Protein AF-A0A940BBL1-F1 (afdb_monomer_lite)

Secondary structure (DSSP, 8-state):
--HHHHHHHHHHHTS---------TTGGG--SS-SEEEEEEEE-S-SSHHHHHHHHHHHHHEEEEEE-SSGGG-SEEEEE-TTSS--TT-EEEEE-TTS-EEEEESSHHHHHHHHHHHHHHHHTT----EEE--S-S--PPP--B-TTS-BTT--S-S-SSEETTEE---GGG-

Radius of gyration: 22.92 Å; chains: 1; bounding box: 47×74×48 Å

Foldseek 3Di:
DPPVVVVVVVVVVVPPDPPPPPPCLCPVVDQVDLLAAEFAEEEPDDPDPLVVVLQVSNVVSYPYYHYDHDPVVGLEYEEADAPPPLPDQKWKWDQDPVRGIYIYDNYSNNSSVSSVVVSVCSVVVNSDIDIDHDPDPDDDDDFQADQCQPGDVDPPGTDQQHHPNDGDHDPVSD

Structure (mmCIF, N/CA/C/O backbone):
data_AF-A0A940BBL1-F1
#
_entry.id   AF-A0A940BBL1-F1
#
loop_
_atom_site.group_PDB
_atom_site.id
_atom_site.type_symbol
_atom_site.label_atom_id
_atom_site.label_alt_id
_atom_site.label_comp_id
_atom_site.label_asym_id
_atom_site.label_entity_id
_atom_site.label_seq_id
_atom_site.pdbx_PDB_ins_code
_atom_site.Cartn_x
_atom_site.Cartn_y
_atom_site.Cartn_z
_atom_site.occupancy
_atom_site.B_iso_or_equiv
_atom_site.auth_seq_id
_atom_site.auth_comp_id
_atom_site.auth_asym_id
_atom_site.auth_atom_id
_atom_site.pdbx_PDB_model_num
ATOM 1 N N . MET A 1 1 ? 27.535 58.596 -6.297 1.00 52.09 1 MET A N 1
ATOM 2 C CA . MET A 1 1 ? 26.709 57.858 -7.287 1.00 52.09 1 MET A CA 1
ATOM 3 C C . MET A 1 1 ? 26.754 56.321 -7.183 1.00 52.09 1 MET A C 1
ATOM 5 O O . MET A 1 1 ? 25.989 55.686 -7.887 1.00 52.09 1 MET A O 1
ATOM 9 N N . LYS A 1 2 ? 27.539 55.688 -6.288 1.00 54.22 2 LYS A N 1
ATOM 10 C CA . LYS A 1 2 ? 27.648 54.207 -6.219 1.00 54.22 2 LYS A CA 1
ATOM 11 C C . LYS A 1 2 ? 26.653 53.478 -5.289 1.00 54.22 2 LYS A C 1
ATOM 13 O O . LYS A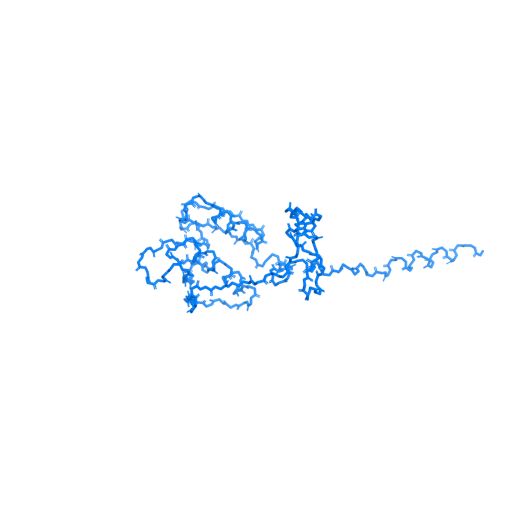 1 2 ? 26.492 52.274 -5.417 1.00 54.22 2 LYS A O 1
ATOM 18 N N . LYS A 1 3 ? 25.954 54.175 -4.379 1.00 52.88 3 LYS A N 1
ATOM 19 C CA . LYS A 1 3 ? 25.060 53.530 -3.384 1.00 52.88 3 LYS A CA 1
ATOM 20 C C . LYS A 1 3 ? 23.642 53.211 -3.891 1.00 52.88 3 LYS A C 1
ATOM 22 O O . LYS A 1 3 ? 22.996 52.335 -3.335 1.00 52.88 3 LYS A O 1
ATOM 27 N N . ARG A 1 4 ? 23.164 53.880 -4.950 1.00 51.88 4 ARG A N 1
ATOM 28 C CA . ARG A 1 4 ? 21.804 53.666 -5.492 1.00 51.88 4 ARG A CA 1
ATOM 29 C C . ARG A 1 4 ? 21.683 52.395 -6.348 1.00 51.88 4 ARG A C 1
ATOM 31 O O . ARG A 1 4 ? 20.637 51.766 -6.326 1.00 51.88 4 ARG A O 1
ATOM 38 N N . GLY A 1 5 ? 22.760 51.982 -7.027 1.00 50.72 5 GLY A N 1
ATOM 39 C CA . GLY A 1 5 ? 22.777 50.741 -7.816 1.00 50.72 5 GLY A CA 1
ATOM 40 C C . GLY A 1 5 ? 22.774 49.469 -6.962 1.00 50.72 5 GLY A C 1
ATOM 41 O O . GLY A 1 5 ? 22.134 48.491 -7.325 1.00 50.72 5 GLY A O 1
ATOM 42 N N . LEU A 1 6 ? 23.420 49.499 -5.790 1.00 52.38 6 LEU A N 1
ATOM 43 C CA . LEU A 1 6 ? 23.499 48.336 -4.898 1.00 52.38 6 LEU A CA 1
ATOM 44 C C . LEU A 1 6 ? 22.153 48.020 -4.220 1.00 52.38 6 LEU A C 1
ATOM 46 O O . LEU A 1 6 ? 21.800 46.857 -4.062 1.00 52.38 6 LEU A O 1
ATOM 50 N N . ILE A 1 7 ? 21.373 49.052 -3.876 1.00 55.41 7 ILE A N 1
ATOM 51 C CA . ILE A 1 7 ? 20.042 48.892 -3.266 1.00 55.41 7 ILE A CA 1
ATOM 52 C C . ILE A 1 7 ? 19.044 48.299 -4.272 1.00 55.41 7 ILE A C 1
ATOM 54 O O . ILE A 1 7 ? 18.238 47.452 -3.898 1.00 55.41 7 ILE A O 1
ATOM 58 N N . LEU A 1 8 ? 19.135 48.680 -5.553 1.00 51.41 8 LEU A N 1
ATOM 59 C CA . LEU A 1 8 ? 18.264 48.135 -6.598 1.00 51.41 8 LEU A CA 1
ATOM 60 C C . LEU A 1 8 ? 18.523 46.639 -6.848 1.00 51.41 8 LEU A C 1
ATOM 62 O O . LEU A 1 8 ? 17.575 45.884 -7.026 1.00 51.41 8 LEU A O 1
ATOM 66 N N . ILE A 1 9 ? 19.787 46.199 -6.798 1.00 56.38 9 ILE A N 1
ATOM 67 C CA . ILE A 1 9 ? 20.168 44.785 -6.970 1.00 56.38 9 ILE A CA 1
ATOM 68 C C . ILE A 1 9 ? 19.679 43.930 -5.790 1.00 56.38 9 ILE A C 1
ATOM 70 O O . ILE A 1 9 ? 19.167 42.832 -6.000 1.00 56.38 9 ILE A O 1
ATOM 74 N N . ILE A 1 10 ? 19.767 44.444 -4.558 1.00 55.03 10 ILE A N 1
ATOM 75 C CA . ILE A 1 10 ? 19.273 43.744 -3.361 1.00 55.03 10 ILE A CA 1
ATOM 76 C C . ILE A 1 10 ? 17.737 43.655 -3.367 1.00 55.03 10 ILE A C 1
ATOM 78 O O . ILE A 1 10 ? 17.188 42.613 -3.016 1.00 55.03 10 ILE A O 1
ATOM 82 N N . MET A 1 11 ? 17.033 44.697 -3.826 1.00 51.25 11 MET A N 1
ATOM 83 C CA . MET A 1 11 ? 15.574 44.640 -4.001 1.00 51.25 11 MET A CA 1
ATOM 84 C C . MET A 1 11 ? 15.147 43.664 -5.105 1.00 51.25 11 MET A C 1
ATOM 86 O O . MET A 1 11 ? 14.153 42.966 -4.930 1.00 51.25 11 MET A O 1
ATOM 90 N N . MET A 1 12 ? 15.891 43.566 -6.212 1.00 51.00 12 MET A N 1
ATOM 91 C CA . MET A 1 12 ? 15.574 42.623 -7.297 1.00 51.00 12 MET A CA 1
ATOM 92 C C . MET A 1 12 ? 15.804 41.158 -6.896 1.00 51.00 12 MET A C 1
ATOM 94 O O . MET A 1 12 ? 15.092 40.281 -7.378 1.00 51.00 12 MET A O 1
ATOM 98 N N . ALA A 1 13 ? 16.738 40.890 -5.978 1.00 51.69 13 ALA A N 1
ATOM 99 C CA . ALA A 1 13 ? 16.980 39.552 -5.437 1.00 51.69 13 ALA A CA 1
ATOM 100 C C . ALA A 1 13 ? 15.915 39.094 -4.418 1.00 51.69 13 ALA A C 1
ATOM 102 O O . ALA A 1 13 ? 15.745 37.895 -4.223 1.00 51.69 13 ALA A O 1
ATOM 103 N N . MET A 1 14 ? 15.172 40.017 -3.793 1.00 51.03 14 MET A N 1
ATOM 104 C CA . MET A 1 14 ? 14.108 39.684 -2.830 1.00 51.03 14 MET A CA 1
ATOM 105 C C . MET A 1 14 ? 12.720 39.474 -3.461 1.00 51.03 14 MET A C 1
ATOM 107 O O . MET A 1 14 ? 11.793 39.091 -2.754 1.00 51.03 14 MET A O 1
ATOM 111 N N . ILE A 1 15 ? 12.558 39.716 -4.768 1.00 50.34 15 ILE A N 1
ATOM 112 C CA . ILE A 1 15 ? 11.261 39.617 -5.472 1.00 50.34 15 ILE A CA 1
ATOM 113 C C . ILE A 1 15 ? 11.190 38.381 -6.385 1.00 50.34 15 ILE A C 1
ATOM 115 O O . ILE A 1 15 ? 10.164 38.143 -7.012 1.00 50.34 15 ILE A O 1
ATOM 119 N N . MET A 1 16 ? 12.222 37.534 -6.444 1.00 48.59 16 MET A N 1
ATOM 120 C CA . MET A 1 16 ? 12.032 36.205 -7.026 1.00 48.59 16 MET A CA 1
ATOM 121 C C . MET A 1 16 ? 11.223 35.365 -6.033 1.00 48.59 16 MET A C 1
ATOM 123 O O . MET A 1 16 ? 11.772 34.999 -4.991 1.00 48.59 16 MET A O 1
ATOM 127 N N . PRO A 1 17 ? 9.944 35.030 -6.306 1.00 45.44 17 PRO A N 1
ATOM 128 C CA . PRO A 1 17 ? 9.349 33.917 -5.593 1.00 45.44 17 PRO A CA 1
ATOM 129 C C . PRO A 1 17 ? 10.283 32.732 -5.823 1.00 45.44 17 PRO A C 1
ATOM 131 O O . PRO A 1 17 ? 10.679 32.472 -6.963 1.00 45.44 17 PRO A O 1
ATOM 134 N N . LEU A 1 18 ? 10.664 32.029 -4.753 1.00 45.62 18 LEU A N 1
ATOM 135 C CA . LEU A 1 18 ? 11.135 30.666 -4.921 1.00 45.62 18 LEU A CA 1
ATOM 136 C C . LEU A 1 18 ? 10.001 29.939 -5.641 1.00 45.62 18 LEU A C 1
ATOM 138 O O . LEU A 1 18 ? 9.013 29.539 -5.026 1.00 45.62 18 LEU A O 1
ATOM 142 N N . ILE A 1 19 ? 10.123 29.805 -6.958 1.00 45.56 19 ILE A N 1
ATOM 143 C CA . ILE A 1 19 ? 9.384 28.811 -7.712 1.00 45.56 19 ILE A CA 1
ATOM 144 C C . ILE A 1 19 ? 10.007 27.502 -7.246 1.00 45.56 19 ILE A C 1
ATOM 146 O O . ILE A 1 19 ? 10.938 26.981 -7.854 1.00 45.56 19 ILE A O 1
ATOM 150 N N . SER A 1 20 ? 9.553 27.017 -6.092 1.00 47.81 20 SER A N 1
ATOM 151 C CA . SER A 1 20 ? 9.713 25.617 -5.757 1.00 47.81 20 SER A CA 1
ATOM 152 C C . SER A 1 20 ? 8.952 24.896 -6.856 1.00 47.81 20 SER A C 1
ATOM 154 O O . SER A 1 20 ? 7.725 25.005 -6.941 1.00 47.81 20 SER A O 1
ATOM 156 N N . SER A 1 21 ? 9.676 24.270 -7.786 1.00 45.44 21 SER A N 1
ATOM 157 C CA . SER A 1 21 ? 9.051 23.329 -8.703 1.00 45.44 21 SER A CA 1
ATOM 158 C C . SER A 1 21 ? 8.259 22.376 -7.825 1.00 45.44 21 SER A C 1
ATOM 160 O O . SER A 1 21 ? 8.841 21.799 -6.905 1.00 45.44 21 SER A O 1
ATOM 162 N N . ALA A 1 22 ? 6.950 22.254 -8.054 1.00 49.97 22 ALA A N 1
ATOM 163 C CA . ALA A 1 22 ? 6.162 21.236 -7.375 1.00 49.97 22 ALA A CA 1
ATOM 164 C C . ALA A 1 22 ? 6.950 19.927 -7.477 1.00 49.97 22 ALA A C 1
ATOM 166 O O . ALA A 1 22 ? 7.244 19.516 -8.594 1.00 49.97 22 ALA A O 1
ATOM 167 N N . GLN A 1 23 ? 7.369 19.351 -6.349 1.00 55.41 23 GLN A N 1
ATOM 168 C CA . GLN A 1 23 ? 8.153 18.120 -6.339 1.00 55.41 23 GLN A CA 1
ATOM 169 C C . GLN A 1 23 ? 7.323 17.066 -7.092 1.00 55.41 23 GLN A C 1
ATOM 171 O O . GLN A 1 23 ? 6.217 16.706 -6.677 1.00 55.41 23 GLN A O 1
ATOM 176 N N . THR A 1 24 ? 7.722 16.765 -8.334 1.00 60.78 24 THR A N 1
ATOM 177 C CA . THR A 1 24 ? 6.860 16.063 -9.302 1.00 60.78 24 THR A CA 1
ATOM 178 C C . THR A 1 24 ? 6.910 14.548 -9.153 1.00 60.78 24 THR A C 1
ATOM 180 O O . THR A 1 24 ? 6.055 13.862 -9.708 1.00 60.78 24 THR A O 1
ATOM 183 N N . ASP A 1 25 ? 7.889 14.063 -8.399 1.00 76.88 25 ASP A N 1
ATOM 184 C CA . ASP A 1 25 ? 8.202 12.671 -8.076 1.00 76.88 25 ASP A CA 1
ATOM 185 C C . ASP A 1 25 ? 7.026 11.902 -7.454 1.00 76.88 25 ASP A C 1
ATOM 187 O O . ASP A 1 25 ? 6.787 10.753 -7.809 1.00 76.88 25 ASP A O 1
ATOM 191 N N . GLN A 1 26 ? 6.216 12.542 -6.608 1.00 80.12 26 GLN A N 1
ATOM 192 C CA . GLN A 1 26 ? 5.111 11.872 -5.908 1.00 80.12 26 GLN A CA 1
ATOM 193 C C . GLN A 1 26 ? 3.870 11.582 -6.775 1.00 80.12 26 GLN A C 1
ATOM 195 O O . GLN A 1 26 ? 2.930 10.948 -6.297 1.00 80.12 26 GLN A O 1
ATOM 200 N N . LEU A 1 27 ? 3.810 12.048 -8.030 1.00 86.62 27 LEU A N 1
ATOM 201 C CA . LEU A 1 27 ? 2.672 11.835 -8.945 1.00 86.62 27 LEU A CA 1
ATOM 202 C C . LEU A 1 27 ? 1.302 12.128 -8.284 1.00 86.62 27 LEU A C 1
ATOM 204 O O . LEU A 1 27 ? 1.083 13.230 -7.781 1.00 86.62 27 LEU A O 1
ATOM 208 N N . TRP A 1 28 ? 0.364 11.172 -8.284 1.00 85.00 28 TRP A N 1
ATOM 209 C CA . TRP A 1 28 ? -0.949 11.297 -7.631 1.00 85.00 28 TRP A CA 1
ATOM 210 C C . TRP A 1 28 ? -0.913 10.987 -6.127 1.00 85.00 28 TRP A C 1
ATOM 212 O O . TRP A 1 28 ? -1.924 11.145 -5.439 1.00 85.00 28 TRP A O 1
ATOM 222 N N . LEU A 1 29 ? 0.232 10.533 -5.605 1.00 84.25 29 LEU A N 1
ATOM 223 C CA . LEU A 1 29 ? 0.420 10.230 -4.189 1.00 84.25 29 LEU A CA 1
ATOM 224 C C . LEU A 1 29 ? 0.768 11.457 -3.337 1.00 84.25 29 LEU A C 1
ATOM 226 O O . LEU A 1 29 ? 0.944 11.315 -2.129 1.00 84.25 29 LEU A O 1
ATOM 230 N N . ARG A 1 30 ? 0.786 12.653 -3.937 1.00 78.38 30 ARG A N 1
ATOM 231 C CA . ARG A 1 30 ? 1.060 13.923 -3.254 1.00 78.38 30 ARG A CA 1
ATOM 232 C C . ARG A 1 30 ? 0.197 14.113 -2.004 1.00 78.38 30 ARG A C 1
ATOM 234 O O . ARG A 1 30 ? -1.032 14.049 -2.062 1.00 78.38 30 ARG A O 1
ATOM 241 N N . CYS A 1 31 ? 0.861 14.456 -0.904 1.00 64.06 31 CYS A N 1
ATOM 242 C CA . CYS A 1 31 ? 0.254 14.912 0.348 1.00 64.06 31 CYS A CA 1
ATOM 243 C C . CYS A 1 31 ? 0.646 16.379 0.588 1.00 64.06 31 CYS A C 1
ATOM 245 O O . CYS A 1 31 ? 1.526 16.644 1.405 1.00 64.06 31 CYS A O 1
ATOM 247 N N . PRO A 1 32 ? 0.044 17.354 -0.125 1.00 57.16 32 PRO A N 1
ATOM 248 C CA . PRO A 1 32 ? 0.474 18.751 -0.046 1.00 57.16 32 PRO A CA 1
ATOM 249 C C . PRO A 1 32 ? 0.325 19.331 1.365 1.00 57.16 32 PRO A C 1
ATOM 251 O O . PRO A 1 32 ? 1.068 20.231 1.730 1.00 57.16 32 PRO A O 1
ATOM 254 N N . HIS A 1 33 ? -0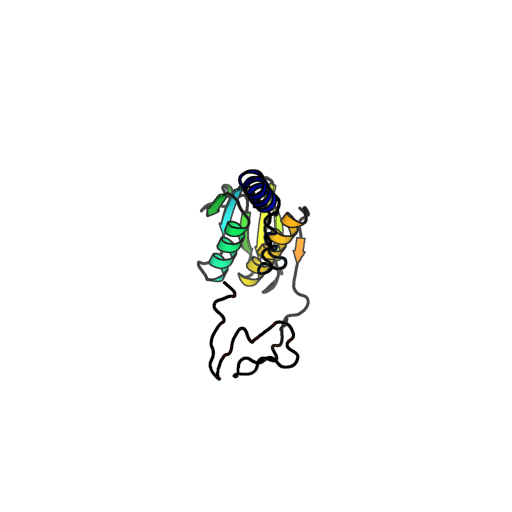.625 18.823 2.150 1.00 54.44 33 HIS A N 1
ATOM 255 C CA . HIS A 1 33 ? -0.756 19.037 3.589 1.00 54.44 33 HIS A CA 1
ATOM 256 C C . HIS A 1 33 ? -1.112 17.676 4.186 1.00 54.44 33 HIS A C 1
ATOM 258 O O . HIS A 1 33 ? -1.934 16.961 3.601 1.00 54.44 33 HIS A O 1
ATOM 264 N N . LYS A 1 34 ? -0.503 17.299 5.317 1.00 61.66 34 LYS A N 1
ATOM 265 C CA . LYS A 1 34 ? -0.872 16.077 6.040 1.00 61.66 34 LYS A CA 1
ATOM 266 C C . LYS A 1 34 ? -2.381 16.102 6.289 1.00 61.66 34 LYS A C 1
ATOM 268 O O . LYS A 1 34 ? -2.878 16.914 7.063 1.00 61.66 34 LYS A O 1
ATOM 273 N N . THR A 1 35 ? -3.107 15.287 5.527 1.00 67.56 35 THR A N 1
ATOM 274 C CA . THR A 1 35 ? -4.564 15.414 5.355 1.00 67.56 35 THR A CA 1
ATOM 275 C C . THR A 1 35 ? -5.306 14.902 6.588 1.00 67.56 35 THR A C 1
ATOM 277 O O . THR A 1 35 ? -6.468 15.232 6.804 1.00 67.56 35 THR A O 1
ATOM 280 N N . ILE A 1 36 ? -4.615 14.109 7.411 1.00 82.62 36 ILE A N 1
ATOM 281 C CA . ILE A 1 36 ? -5.142 13.475 8.611 1.00 82.62 36 ILE A CA 1
ATOM 282 C C . ILE A 1 36 ? -4.340 13.980 9.812 1.00 82.62 36 ILE A C 1
ATOM 284 O O . ILE A 1 36 ? -3.126 13.796 9.885 1.00 82.62 36 ILE A O 1
ATOM 288 N N . GLU A 1 37 ? -5.010 14.604 10.778 1.00 87.06 37 GLU A N 1
ATOM 289 C CA . GLU A 1 37 ? -4.354 15.133 11.980 1.00 87.06 37 GLU A CA 1
ATOM 290 C C . GLU A 1 37 ? 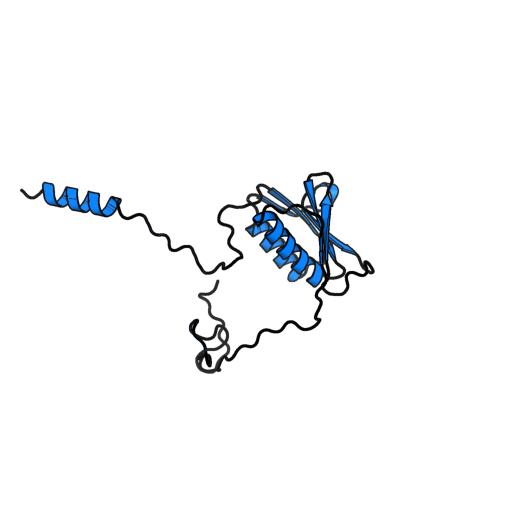-3.736 14.017 12.841 1.00 87.06 37 GLU A C 1
ATOM 292 O O . GLU A 1 37 ? -2.609 14.134 13.331 1.00 87.06 37 GLU A O 1
ATOM 297 N N . SER A 1 38 ? -4.457 12.907 13.007 1.00 91.25 38 SER A N 1
ATOM 298 C CA . SER A 1 38 ? -4.016 11.789 13.837 1.00 91.25 38 SER A CA 1
ATOM 299 C C . SER A 1 38 ? -4.534 10.448 13.323 1.00 91.25 38 SER A C 1
ATOM 301 O O . SER A 1 38 ? -5.733 10.267 13.098 1.00 91.25 38 SER A O 1
ATOM 303 N N . VAL A 1 39 ? -3.623 9.489 13.175 1.00 94.19 39 VAL A N 1
ATOM 304 C CA . VAL A 1 39 ? -3.900 8.087 12.855 1.00 94.19 39 VAL A CA 1
ATOM 305 C C . VAL A 1 39 ? -3.468 7.215 14.031 1.00 94.19 39 VAL A C 1
ATOM 307 O O . VAL A 1 39 ? -2.282 7.122 14.352 1.00 94.19 39 VAL A O 1
ATOM 310 N N . THR A 1 40 ? -4.431 6.524 14.640 1.00 96.44 40 THR A N 1
ATOM 311 C CA . THR A 1 40 ? -4.201 5.374 15.515 1.00 96.44 40 THR A CA 1
ATOM 312 C C . THR A 1 40 ? -4.574 4.095 14.771 1.00 96.44 40 THR A C 1
ATOM 314 O O . THR A 1 40 ? -5.748 3.780 14.576 1.00 96.44 40 THR A O 1
ATOM 317 N N . LEU A 1 41 ? -3.554 3.361 14.326 1.00 97.00 41 LEU A N 1
ATOM 318 C CA . LEU A 1 41 ? -3.709 2.179 13.485 1.00 97.00 41 LEU A CA 1
ATOM 319 C C . LEU A 1 41 ? -3.703 0.898 14.323 1.00 97.00 41 LEU A C 1
ATOM 321 O O . LEU A 1 41 ? -2.746 0.621 15.047 1.00 97.00 41 LEU A O 1
ATOM 325 N N . TYR A 1 42 ? -4.739 0.082 14.176 1.00 96.75 42 TYR A N 1
ATOM 326 C CA . TYR A 1 42 ? -4.739 -1.318 14.591 1.00 96.75 42 TYR A CA 1
ATOM 327 C C . TYR A 1 42 ? -4.681 -2.212 13.350 1.00 96.75 42 TYR A C 1
ATOM 329 O O . TYR A 1 42 ? -5.487 -2.047 12.440 1.00 96.75 42 TYR A O 1
ATOM 337 N N . SER A 1 43 ? -3.759 -3.173 13.316 1.00 96.56 43 SER A N 1
ATOM 338 C CA . SER A 1 43 ? -3.626 -4.131 12.212 1.00 96.56 43 SER A CA 1
ATOM 339 C C . SER A 1 43 ? -3.673 -5.556 12.754 1.00 96.56 43 SER A C 1
ATOM 341 O O . SER A 1 43 ? -2.963 -5.877 13.707 1.00 96.56 43 SER A O 1
ATOM 343 N N . GLN A 1 44 ? -4.528 -6.397 12.164 1.00 94.94 44 GLN A N 1
ATOM 344 C CA . GLN A 1 44 ? -4.553 -7.849 12.394 1.00 94.94 44 GLN A CA 1
ATOM 345 C C . GLN A 1 44 ? -3.581 -8.610 11.486 1.00 94.94 44 GLN A C 1
ATOM 347 O O . GLN A 1 44 ? -3.524 -9.838 11.550 1.00 94.94 44 GLN A O 1
ATOM 352 N N . MET A 1 45 ? -2.858 -7.912 10.610 1.00 91.56 45 MET A N 1
ATOM 353 C CA . MET A 1 45 ? -1.946 -8.564 9.684 1.00 91.56 45 MET A CA 1
ATOM 354 C C . MET A 1 45 ? -0.741 -9.166 10.416 1.00 91.56 45 MET A C 1
ATOM 356 O O . MET A 1 45 ? -0.303 -8.629 11.438 1.00 91.56 45 MET A O 1
ATOM 360 N N . PRO A 1 46 ? -0.182 -10.275 9.900 1.00 89.56 46 PRO A N 1
ATOM 361 C CA . PRO A 1 46 ? 1.097 -10.772 10.378 1.00 89.56 46 PRO A CA 1
ATOM 362 C C . PRO A 1 46 ? 2.199 -9.752 10.078 1.00 89.56 46 PRO A C 1
ATOM 364 O O . PRO A 1 46 ? 2.140 -9.034 9.073 1.00 89.56 46 PRO A O 1
ATOM 367 N N . GLU A 1 47 ? 3.237 -9.739 10.916 1.00 89.19 47 GLU A N 1
ATOM 368 C CA . GLU A 1 47 ? 4.410 -8.901 10.680 1.00 89.19 47 GLU A CA 1
ATOM 369 C C . GLU A 1 47 ? 5.075 -9.318 9.360 1.00 89.19 47 GLU A C 1
ATOM 371 O O . GLU A 1 47 ? 5.652 -10.397 9.227 1.00 89.19 47 GLU A O 1
ATOM 376 N N . SER A 1 48 ? 4.918 -8.473 8.347 1.00 93.50 48 SER A N 1
ATOM 377 C CA . SER A 1 48 ? 5.265 -8.761 6.958 1.00 93.50 48 SER A CA 1
ATOM 378 C C . SER A 1 48 ? 5.683 -7.478 6.249 1.00 93.50 48 SER A C 1
ATOM 380 O O . SER A 1 48 ? 5.439 -6.374 6.740 1.00 93.50 48 SER A O 1
ATOM 382 N N . ALA A 1 49 ? 6.305 -7.603 5.074 1.00 95.62 49 ALA A N 1
ATOM 383 C CA . ALA A 1 49 ? 6.636 -6.438 4.254 1.00 95.62 49 ALA A CA 1
ATOM 384 C C . ALA A 1 49 ? 5.382 -5.614 3.912 1.00 95.62 49 ALA A C 1
ATOM 386 O O . ALA A 1 49 ? 5.425 -4.390 3.957 1.00 95.62 49 ALA A O 1
ATOM 387 N N . THR A 1 50 ? 4.247 -6.271 3.659 1.00 96.44 50 THR A N 1
ATOM 388 C CA . THR A 1 50 ? 2.977 -5.594 3.371 1.00 96.44 50 THR A CA 1
ATOM 389 C C . THR A 1 50 ? 2.445 -4.804 4.569 1.00 96.44 50 THR A C 1
ATOM 391 O O . THR A 1 50 ? 2.018 -3.670 4.379 1.00 96.44 50 THR A O 1
ATOM 394 N N . ASP A 1 51 ? 2.521 -5.338 5.798 1.00 94.88 51 ASP A N 1
ATOM 395 C CA . ASP A 1 51 ? 2.143 -4.587 7.015 1.00 94.88 51 ASP A CA 1
ATOM 396 C C . ASP A 1 51 ? 3.010 -3.342 7.188 1.00 94.88 51 ASP A C 1
ATOM 398 O O . ASP A 1 51 ? 2.486 -2.249 7.390 1.00 94.88 51 ASP A O 1
ATOM 402 N N . LYS A 1 52 ? 4.323 -3.473 6.965 1.00 96.38 52 LYS A N 1
ATOM 403 C CA . LYS A 1 52 ? 5.256 -2.340 7.021 1.00 96.38 52 LYS A CA 1
ATOM 404 C C . LYS A 1 52 ? 4.938 -1.264 5.983 1.00 96.38 52 LYS A C 1
ATOM 406 O O . LYS A 1 52 ? 5.022 -0.084 6.307 1.00 96.38 52 LYS A O 1
ATOM 411 N N . VAL A 1 53 ? 4.554 -1.651 4.764 1.00 96.69 53 VAL A N 1
ATOM 412 C CA . VAL A 1 53 ? 4.137 -0.693 3.727 1.00 96.69 53 VAL A CA 1
ATOM 413 C C . VAL A 1 53 ? 2.850 0.014 4.140 1.00 96.69 53 VAL A C 1
ATOM 415 O O . VAL A 1 53 ? 2.809 1.237 4.110 1.00 96.69 53 VAL A O 1
ATOM 418 N N . ILE A 1 54 ? 1.826 -0.713 4.596 1.00 96.75 54 ILE A N 1
ATOM 419 C CA . ILE A 1 54 ? 0.572 -0.091 5.051 1.00 96.75 54 ILE A CA 1
ATOM 420 C C . ILE A 1 54 ? 0.833 0.906 6.188 1.00 96.75 54 ILE A C 1
ATOM 422 O O . ILE A 1 54 ? 0.305 2.018 6.167 1.00 96.75 54 ILE A O 1
ATOM 426 N N . GLU A 1 55 ? 1.667 0.539 7.161 1.00 95.81 55 GLU A N 1
ATOM 427 C CA . GLU A 1 55 ? 2.077 1.445 8.235 1.00 95.81 55 GLU A CA 1
ATOM 428 C C . GLU A 1 55 ? 2.788 2.692 7.707 1.00 95.81 55 GLU A C 1
ATOM 430 O O . GLU A 1 55 ? 2.448 3.801 8.121 1.00 95.81 55 GLU A O 1
ATOM 435 N N . ALA A 1 56 ? 3.740 2.525 6.786 1.00 94.50 56 ALA A N 1
ATOM 436 C CA . ALA A 1 56 ? 4.483 3.630 6.193 1.00 94.50 56 ALA A CA 1
ATOM 437 C C . ALA A 1 56 ? 3.564 4.593 5.424 1.00 94.50 56 ALA A C 1
ATOM 439 O O . ALA A 1 56 ? 3.691 5.807 5.576 1.00 94.50 56 ALA A O 1
ATOM 440 N N . GLU A 1 57 ? 2.594 4.072 4.671 1.00 94.00 57 GLU A N 1
ATOM 441 C CA . GLU A 1 57 ? 1.626 4.875 3.913 1.00 94.00 57 GLU A CA 1
ATOM 442 C C . GLU A 1 57 ? 0.704 5.687 4.835 1.00 94.00 57 GLU A C 1
ATOM 444 O O . GLU A 1 57 ? 0.496 6.887 4.633 1.00 94.00 57 GLU A O 1
ATOM 449 N N . PHE A 1 58 ? 0.195 5.078 5.912 1.00 93.81 58 PHE A N 1
ATOM 450 C CA . PHE A 1 58 ? -0.576 5.813 6.919 1.00 93.81 58 PHE A CA 1
ATOM 451 C C . PHE A 1 58 ? 0.274 6.848 7.665 1.00 93.81 58 PHE A C 1
ATOM 453 O O . PHE A 1 58 ? -0.210 7.949 7.941 1.00 93.81 58 PHE A O 1
ATOM 460 N N . ALA A 1 59 ? 1.531 6.526 7.978 1.00 93.31 59 ALA A N 1
ATOM 461 C CA . ALA A 1 59 ? 2.454 7.450 8.627 1.00 93.31 59 ALA A CA 1
ATOM 462 C C . ALA A 1 59 ? 2.796 8.651 7.731 1.00 93.31 59 ALA A C 1
ATOM 464 O O . ALA A 1 59 ? 2.832 9.783 8.214 1.00 93.31 59 ALA A O 1
ATOM 465 N N . ALA A 1 60 ? 2.977 8.429 6.426 1.00 89.94 60 ALA A N 1
ATOM 466 C CA . ALA A 1 60 ? 3.190 9.483 5.438 1.00 89.94 60 ALA A CA 1
ATOM 467 C C . ALA A 1 60 ? 1.955 10.385 5.260 1.00 89.94 60 ALA A C 1
ATOM 469 O O . ALA A 1 60 ? 2.091 11.590 5.041 1.00 89.94 60 ALA A O 1
ATOM 470 N N . ALA A 1 61 ? 0.745 9.834 5.387 1.00 89.25 61 ALA A N 1
ATOM 471 C CA . ALA A 1 61 ? -0.497 10.594 5.249 1.00 89.25 61 ALA A CA 1
ATOM 472 C C . ALA A 1 61 ? -0.874 11.437 6.489 1.00 89.25 61 ALA A C 1
ATOM 474 O O . ALA A 1 61 ? -1.668 12.378 6.364 1.00 89.25 61 ALA A O 1
ATOM 475 N N . ALA A 1 62 ? -0.329 11.123 7.672 1.00 90.94 62 ALA A N 1
ATOM 476 C CA . ALA A 1 62 ? -0.799 11.649 8.956 1.00 90.94 62 ALA A CA 1
ATOM 477 C C . ALA A 1 62 ? 0.201 12.557 9.688 1.00 90.94 62 ALA A C 1
ATOM 479 O O . ALA A 1 62 ? 1.416 12.338 9.667 1.00 90.94 62 ALA A O 1
ATOM 480 N N . THR A 1 63 ? -0.300 13.580 10.395 1.00 90.69 63 THR A N 1
ATOM 481 C CA . THR A 1 63 ? 0.531 14.444 11.263 1.00 90.69 63 THR A CA 1
ATOM 482 C C . THR A 1 63 ? 1.092 13.663 12.425 1.00 90.69 63 THR A C 1
ATOM 484 O O . THR A 1 63 ? 2.309 13.669 12.613 1.00 90.69 63 THR A O 1
ATOM 487 N N . ASN A 1 64 ? 0.226 12.927 13.111 1.00 92.75 64 ASN A N 1
ATOM 488 C CA . ASN A 1 64 ? 0.592 12.018 14.180 1.00 92.75 64 ASN A CA 1
ATOM 489 C C . ASN A 1 64 ? 0.201 10.597 13.784 1.00 92.75 64 ASN A C 1
ATOM 491 O O . ASN A 1 64 ? -0.949 10.349 13.429 1.00 92.75 64 ASN A O 1
ATOM 495 N N . PHE A 1 65 ? 1.142 9.662 13.870 1.00 95.12 65 PHE A N 1
ATOM 496 C CA . PHE A 1 65 ? 0.895 8.250 13.603 1.00 95.12 65 PHE A CA 1
ATOM 497 C C . PHE A 1 65 ? 1.284 7.410 14.814 1.00 95.12 65 PHE A C 1
ATOM 499 O O . PHE A 1 65 ? 2.354 7.596 15.399 1.00 95.12 65 PHE A O 1
ATOM 506 N N . LYS A 1 66 ? 0.415 6.471 15.192 1.00 96.62 66 LYS A N 1
ATOM 507 C CA . LYS A 1 66 ? 0.676 5.522 16.272 1.00 96.62 66 LYS A CA 1
ATOM 508 C C . LYS A 1 66 ? 0.015 4.177 15.992 1.00 96.62 66 LYS A C 1
ATOM 510 O O . LYS A 1 66 ? -1.199 4.106 15.822 1.00 96.62 66 LYS A O 1
ATOM 515 N N . LYS A 1 67 ? 0.784 3.090 16.067 1.00 95.62 67 LYS A N 1
ATOM 516 C CA . LYS A 1 67 ? 0.226 1.730 16.099 1.00 95.62 67 LYS A CA 1
ATOM 517 C C . LYS A 1 67 ? -0.312 1.418 17.500 1.00 95.62 67 LYS A C 1
ATOM 519 O O . LYS A 1 67 ? 0.338 1.709 18.509 1.00 95.62 67 LYS A O 1
ATOM 524 N N . VAL A 1 68 ? -1.500 0.829 17.582 1.00 96.19 68 VAL A N 1
ATOM 525 C CA . VAL A 1 68 ? -2.146 0.426 18.841 1.00 96.19 68 VAL A CA 1
ATOM 526 C C . VAL A 1 68 ? -2.411 -1.077 18.863 1.00 96.19 68 VAL A C 1
ATOM 528 O O . VAL A 1 68 ? -2.573 -1.718 17.830 1.00 96.19 68 VAL A O 1
ATOM 531 N N . LYS A 1 69 ? -2.457 -1.657 20.068 1.00 93.88 69 LYS A N 1
ATOM 532 C CA . LYS A 1 69 ? -2.619 -3.111 20.254 1.00 93.88 69 LYS A CA 1
ATOM 533 C C . LYS A 1 69 ? -4.074 -3.576 20.308 1.00 93.88 69 LYS A C 1
ATOM 535 O O . LYS A 1 69 ? -4.326 -4.765 20.154 1.00 93.88 69 LYS A O 1
ATOM 540 N N . LYS A 1 70 ? -5.025 -2.679 20.587 1.00 93.94 70 LYS A N 1
ATOM 541 C CA . LYS A 1 70 ? -6.444 -3.026 20.750 1.00 93.94 70 LYS A CA 1
ATOM 542 C C . LYS A 1 70 ? -7.286 -2.280 19.710 1.00 93.94 70 LYS A C 1
ATOM 544 O O . LYS A 1 70 ? -7.107 -1.070 19.581 1.00 93.94 70 LYS A O 1
ATOM 549 N N . PRO A 1 71 ? -8.255 -2.943 19.050 1.00 93.00 71 PRO A N 1
ATOM 550 C CA . PRO A 1 71 ? -9.093 -2.305 18.032 1.00 93.00 71 PRO A CA 1
ATOM 551 C C . PRO A 1 71 ? -9.867 -1.089 18.553 1.00 93.00 71 PRO A C 1
ATOM 553 O O . PRO A 1 71 ? -10.038 -0.107 17.845 1.00 93.00 71 PRO A O 1
ATOM 556 N N . LYS A 1 72 ? -10.318 -1.133 19.813 1.00 91.50 72 LYS A N 1
ATOM 557 C CA . LYS A 1 72 ? -11.093 -0.047 20.434 1.00 91.50 72 LYS A CA 1
ATOM 558 C C . LYS A 1 72 ? -10.325 1.274 20.583 1.00 91.50 72 LYS A C 1
ATOM 560 O O . LYS A 1 72 ? -10.953 2.315 20.713 1.00 91.50 72 LYS A O 1
ATOM 565 N N . ASP A 1 73 ? -8.994 1.215 20.572 1.00 93.19 73 ASP A N 1
ATOM 566 C CA . ASP A 1 73 ? -8.123 2.385 20.719 1.00 93.19 73 ASP A CA 1
ATOM 567 C C . ASP A 1 73 ? -7.733 2.971 19.338 1.00 93.19 73 ASP A C 1
ATOM 569 O O . ASP A 1 73 ? -6.982 3.945 19.259 1.00 93.19 73 ASP A O 1
ATOM 573 N N . ALA A 1 74 ? -8.218 2.367 18.243 1.00 95.19 74 ALA A N 1
ATOM 574 C CA . ALA A 1 74 ? -7.898 2.730 16.867 1.00 95.19 74 ALA A CA 1
ATOM 575 C C . ALA A 1 74 ? -9.041 3.475 16.164 1.00 95.19 74 ALA A C 1
ATOM 577 O O . ALA A 1 74 ? -10.202 3.051 16.205 1.00 95.19 74 ALA A O 1
ATOM 578 N N . ASN A 1 75 ? -8.696 4.539 15.438 1.00 94.69 75 ASN A N 1
ATOM 579 C CA . ASN A 1 75 ? -9.571 5.138 14.430 1.00 94.69 75 ASN A CA 1
ATOM 580 C C . ASN A 1 75 ? -9.382 4.492 13.045 1.00 94.69 75 ASN A C 1
ATOM 582 O O . ASN A 1 75 ? -10.331 4.487 12.269 1.00 94.69 75 ASN A O 1
ATOM 586 N N . PHE A 1 76 ? -8.241 3.861 12.754 1.00 96.06 76 PHE A N 1
ATOM 587 C CA . PHE A 1 76 ? -8.038 3.073 11.532 1.00 96.06 76 PHE A CA 1
ATOM 588 C C . PHE A 1 76 ? -7.761 1.613 11.868 1.00 96.06 76 PHE A C 1
ATOM 590 O O . PHE A 1 76 ? -6.908 1.305 12.699 1.00 96.06 76 PHE A O 1
ATOM 597 N N . GLN A 1 77 ? -8.485 0.698 11.229 1.00 97.44 77 GLN A N 1
ATOM 598 C CA . GLN A 1 77 ? -8.350 -0.736 11.474 1.00 97.44 77 GLN A CA 1
ATOM 599 C C . GLN A 1 77 ? -8.116 -1.491 10.168 1.00 97.44 77 GLN A C 1
ATOM 601 O O . GLN A 1 77 ? -8.862 -1.305 9.212 1.00 97.44 77 GLN A O 1
ATOM 606 N N . ILE A 1 78 ? -7.129 -2.385 10.153 1.00 97.94 78 ILE A N 1
ATOM 607 C CA . ILE A 1 78 ? -6.964 -3.413 9.123 1.00 97.94 78 ILE A CA 1
ATOM 608 C C . ILE A 1 78 ? -7.399 -4.746 9.719 1.00 97.94 78 ILE A C 1
ATOM 610 O O . ILE A 1 78 ? -6.842 -5.189 10.732 1.00 97.94 78 ILE A O 1
ATOM 614 N N . ARG A 1 79 ? -8.394 -5.380 9.102 1.00 97.56 79 ARG A N 1
ATOM 615 C CA . ARG A 1 79 ? -8.931 -6.675 9.519 1.00 97.56 79 ARG A CA 1
ATOM 616 C C . ARG A 1 79 ? -8.770 -7.707 8.419 1.00 97.56 79 ARG A C 1
ATOM 618 O O . ARG A 1 79 ? -9.119 -7.455 7.268 1.00 97.56 79 ARG A O 1
ATOM 625 N N . LEU A 1 80 ? -8.260 -8.872 8.802 1.00 96.94 80 LEU A N 1
ATOM 626 C CA . LEU A 1 80 ? -8.234 -10.032 7.925 1.00 96.94 80 LEU A CA 1
ATOM 627 C C . LEU A 1 80 ? -9.465 -10.883 8.232 1.00 96.94 80 LEU A C 1
ATOM 629 O O . LEU A 1 80 ? -9.608 -11.393 9.342 1.00 96.94 80 LEU A O 1
ATOM 633 N N . GLU A 1 81 ? -10.358 -11.006 7.254 1.00 95.88 81 GLU A N 1
ATOM 634 C CA . GLU A 1 81 ? -11.636 -11.711 7.367 1.00 95.88 81 GLU A CA 1
ATOM 635 C C . GLU A 1 81 ? -11.675 -12.859 6.346 1.00 95.88 81 GLU A C 1
ATOM 637 O O . GLU A 1 81 ? -12.180 -12.680 5.231 1.00 95.88 81 GLU A O 1
ATOM 642 N N . PRO A 1 82 ? -11.118 -14.040 6.691 1.00 91.19 82 PRO A N 1
ATOM 643 C CA . PRO A 1 82 ? -11.179 -15.217 5.832 1.00 91.19 82 PRO A CA 1
ATOM 644 C C . PRO A 1 82 ? -12.630 -15.597 5.515 1.00 91.19 82 PRO A C 1
ATOM 646 O O . PRO A 1 82 ? -13.486 -15.554 6.398 1.00 91.19 82 PRO A O 1
ATOM 649 N N . ASN A 1 83 ? -12.895 -16.030 4.279 1.00 89.56 83 ASN A N 1
ATOM 650 C CA . ASN A 1 83 ? -14.227 -16.421 3.788 1.00 89.56 83 ASN A CA 1
ATOM 651 C C . ASN A 1 83 ? -15.260 -15.275 3.715 1.00 89.56 83 ASN A C 1
ATOM 653 O O . ASN A 1 83 ? -16.464 -15.527 3.734 1.00 89.56 83 ASN A O 1
ATOM 657 N N . SER A 1 84 ? -14.816 -14.020 3.602 1.00 91.75 84 SER A N 1
ATOM 658 C CA . SER A 1 84 ? -15.695 -12.856 3.383 1.00 91.75 84 SER A CA 1
ATOM 659 C C . SER A 1 84 ? -16.229 -12.747 1.943 1.00 91.75 84 SER A C 1
ATOM 661 O O . SER A 1 84 ? -16.972 -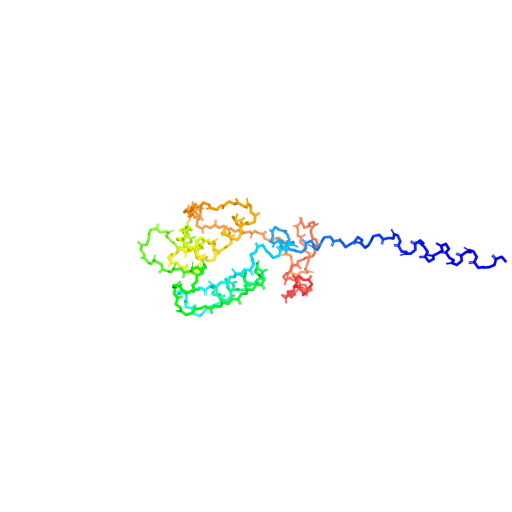11.820 1.616 1.00 91.75 84 SER A O 1
ATOM 663 N N . ASN A 1 85 ? -15.886 -13.706 1.075 1.00 95.06 85 ASN A N 1
ATOM 664 C CA . ASN A 1 85 ? -16.148 -13.710 -0.364 1.00 95.06 85 ASN A CA 1
ATOM 665 C C . ASN A 1 85 ? -15.519 -12.516 -1.097 1.00 95.06 85 ASN A C 1
ATOM 667 O O . ASN A 1 85 ? -15.915 -12.222 -2.225 1.00 95.06 85 ASN A O 1
ATOM 671 N N . LEU A 1 86 ? -14.564 -11.808 -0.495 1.00 96.56 86 LEU A N 1
ATOM 672 C CA . LEU A 1 86 ? -13.834 -10.703 -1.118 1.00 96.56 86 LEU A CA 1
ATOM 673 C C . LEU A 1 86 ? -12.801 -11.208 -2.132 1.00 96.56 86 LEU A C 1
ATOM 675 O O . LEU A 1 86 ? -12.471 -10.488 -3.076 1.00 96.56 86 LEU A O 1
ATOM 679 N N . GLY A 1 87 ? -12.367 -12.461 -1.998 1.00 96.06 87 GLY A N 1
ATOM 680 C CA . GLY A 1 87 ? -11.331 -13.059 -2.827 1.00 96.06 87 GLY A CA 1
ATOM 681 C C . GLY A 1 87 ? -9.937 -12.516 -2.510 1.00 96.06 87 GLY A C 1
ATOM 682 O O . GLY A 1 87 ? -9.743 -11.675 -1.633 1.00 96.06 87 GLY A O 1
ATOM 683 N N . ALA A 1 88 ? -8.947 -12.984 -3.273 1.00 96.44 88 ALA A N 1
ATOM 684 C CA . ALA A 1 88 ? -7.533 -12.801 -2.946 1.00 96.44 88 ALA A CA 1
ATOM 685 C C . ALA A 1 88 ? -7.042 -11.343 -2.943 1.00 96.44 88 ALA A C 1
ATOM 687 O O . ALA A 1 88 ? -6.022 -11.051 -2.331 1.00 96.44 88 ALA A O 1
ATOM 688 N N . GLU A 1 89 ? -7.729 -10.434 -3.627 1.00 97.94 89 GLU A N 1
ATOM 689 C CA . GLU A 1 89 ? -7.299 -9.040 -3.810 1.00 97.94 89 GLU A CA 1
ATOM 690 C C . GLU A 1 89 ? -8.429 -8.035 -3.538 1.00 97.94 89 GLU A C 1
ATOM 692 O O . GLU A 1 89 ? -8.259 -6.833 -3.734 1.00 97.94 89 GLU A O 1
ATOM 697 N N . GLY A 1 90 ? -9.603 -8.516 -3.124 1.00 98.31 90 GLY A N 1
ATOM 698 C CA . GLY A 1 90 ? -10.731 -7.657 -2.793 1.00 98.31 90 GLY A CA 1
ATOM 699 C C . GLY A 1 90 ? -10.635 -7.086 -1.384 1.00 98.31 90 GLY A C 1
ATOM 700 O O . GLY A 1 90 ? -9.963 -7.634 -0.506 1.00 98.31 90 GLY A O 1
ATOM 701 N N . PHE A 1 91 ? -11.352 -5.989 -1.168 1.00 98.56 91 PHE A N 1
ATOM 702 C CA . PHE A 1 91 ? -11.450 -5.328 0.125 1.00 98.56 91 PHE A CA 1
ATOM 703 C C . PHE A 1 91 ? -12.817 -4.671 0.327 1.00 98.56 91 PHE A C 1
ATOM 705 O O . PHE A 1 91 ? -13.566 -4.401 -0.617 1.00 98.56 91 PHE A O 1
ATOM 712 N N . GLU A 1 92 ? -13.115 -4.364 1.581 1.00 98.38 92 GLU A N 1
ATOM 713 C CA . GLU A 1 92 ? -14.272 -3.594 2.007 1.00 98.38 92 GLU A CA 1
ATOM 714 C C . GLU A 1 92 ? -13.837 -2.497 2.985 1.00 98.38 92 GLU A C 1
ATOM 716 O O . GLU A 1 92 ? -13.147 -2.761 3.966 1.00 98.38 92 GLU A O 1
ATOM 721 N N . ILE A 1 93 ? -14.255 -1.262 2.726 1.00 97.94 93 ILE A N 1
ATOM 722 C CA . ILE A 1 93 ? -14.062 -0.099 3.588 1.00 97.94 93 ILE A CA 1
ATOM 723 C C . ILE A 1 93 ? -15.381 0.185 4.301 1.00 97.94 93 ILE A C 1
ATOM 725 O O . ILE A 1 93 ? -16.397 0.482 3.666 1.00 97.94 93 ILE A O 1
ATOM 729 N N . LYS A 1 94 ? -15.350 0.139 5.632 1.00 96.00 94 LYS A N 1
ATOM 730 C CA . LYS A 1 94 ? -16.468 0.465 6.525 1.00 96.00 94 LYS A CA 1
ATOM 731 C C . LYS A 1 94 ? -16.156 1.744 7.289 1.00 96.00 94 LYS A C 1
ATOM 733 O O . LYS A 1 94 ? -15.014 1.962 7.689 1.00 96.00 94 LYS A O 1
ATOM 738 N N . VAL A 1 95 ? -17.181 2.556 7.529 1.00 93.25 95 VAL A N 1
ATOM 739 C CA . VAL A 1 95 ? -17.097 3.705 8.438 1.00 93.25 95 VAL A CA 1
ATOM 740 C C . VAL A 1 95 ? -17.436 3.225 9.846 1.00 93.25 95 VAL A C 1
ATOM 742 O O . VAL A 1 95 ? -18.462 2.581 10.062 1.00 93.25 95 VAL A O 1
ATOM 745 N N . ASN A 1 96 ? -16.564 3.519 10.803 1.00 88.75 96 ASN A N 1
ATOM 746 C CA . ASN A 1 96 ? -16.744 3.166 12.204 1.00 88.75 96 ASN A CA 1
ATOM 747 C C . ASN A 1 96 ? -17.599 4.226 12.918 1.00 88.75 96 ASN A C 1
ATOM 749 O O . ASN A 1 96 ? -17.640 5.392 12.526 1.00 88.75 96 ASN A O 1
ATOM 753 N N . SER A 1 97 ? -18.226 3.850 14.034 1.00 82.75 97 SER A N 1
ATOM 754 C CA . SER A 1 97 ? -19.033 4.771 14.854 1.00 82.75 97 SER A CA 1
ATOM 755 C C . SER A 1 97 ? -18.237 5.951 15.430 1.00 82.75 97 SER A C 1
ATOM 757 O O . SER A 1 97 ? -18.815 6.992 15.720 1.00 82.75 97 SER A O 1
ATOM 759 N N . ASN A 1 98 ? -16.914 5.817 15.560 1.00 80.00 98 ASN A N 1
ATOM 760 C CA . ASN A 1 98 ? -15.998 6.864 16.020 1.00 80.00 98 ASN A CA 1
ATOM 761 C C . ASN A 1 98 ? -15.461 7.759 14.885 1.00 80.00 98 ASN A C 1
ATOM 763 O O . ASN A 1 98 ? -14.399 8.352 15.048 1.00 80.00 98 ASN A O 1
ATOM 767 N N . GLN A 1 99 ? -16.145 7.814 13.733 1.00 79.94 99 GLN A N 1
ATOM 768 C CA . GLN A 1 99 ? -15.698 8.514 12.512 1.00 79.94 99 GLN A CA 1
ATOM 769 C C . GLN A 1 99 ? -14.378 7.980 11.919 1.00 79.94 99 GLN A C 1
ATOM 771 O O . GLN A 1 99 ? -13.779 8.604 11.045 1.00 79.94 99 GLN A O 1
ATOM 776 N N . GLY A 1 100 ? -13.929 6.814 12.386 1.00 91.25 100 GLY A N 1
ATOM 777 C CA . GLY A 1 100 ? -12.804 6.074 11.837 1.00 91.25 100 GLY A CA 1
ATOM 778 C C . GLY A 1 100 ? -13.184 5.179 10.657 1.00 91.25 100 GLY A C 1
ATOM 779 O O . GLY A 1 100 ? -14.339 5.140 10.231 1.00 91.25 100 GLY A O 1
ATOM 780 N N . TYR A 1 101 ? -12.224 4.395 10.173 1.00 95.81 101 TYR A N 1
ATOM 781 C CA . TYR A 1 101 ? -12.421 3.453 9.073 1.00 95.81 101 TYR A CA 1
ATOM 782 C C . TYR A 1 101 ? -11.876 2.067 9.403 1.00 95.81 101 TYR A C 1
ATOM 784 O O . TYR A 1 101 ? -10.862 1.917 10.089 1.00 95.81 101 TYR A O 1
ATOM 792 N N . THR A 1 102 ? -12.541 1.045 8.877 1.00 97.31 102 THR A N 1
ATOM 793 C CA . THR A 1 102 ? -12.054 -0.335 8.882 1.00 97.31 102 THR A CA 1
ATOM 794 C C . THR A 1 102 ? -11.900 -0.811 7.446 1.00 97.31 102 THR A C 1
ATOM 796 O O . THR A 1 102 ? -12.858 -0.740 6.681 1.00 97.31 102 THR A O 1
ATOM 799 N N . ILE A 1 103 ? -10.718 -1.313 7.099 1.00 98.06 103 ILE A N 1
ATOM 800 C CA . ILE A 1 103 ? -10.451 -2.039 5.858 1.00 98.06 103 ILE A CA 1
ATOM 801 C C . ILE A 1 103 ? -10.479 -3.528 6.196 1.00 98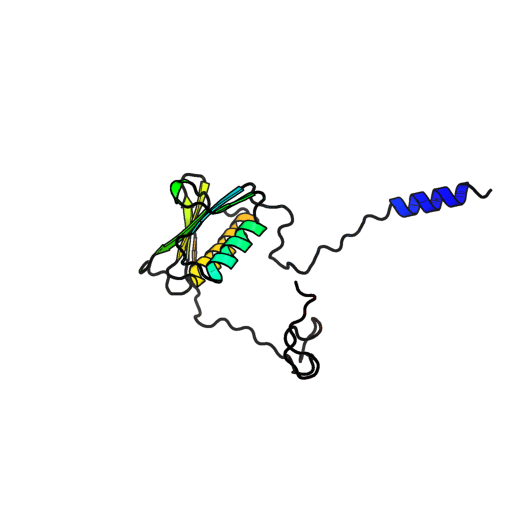.06 103 ILE A C 1
ATOM 803 O O . ILE A 1 103 ? -9.638 -4.006 6.960 1.00 98.06 103 ILE A O 1
ATOM 807 N N . ALA A 1 104 ? -11.452 -4.248 5.649 1.00 98.25 104 ALA A N 1
ATOM 808 C CA . ALA A 1 104 ? -11.543 -5.699 5.717 1.00 98.25 104 ALA A CA 1
ATOM 809 C C . ALA A 1 104 ? -11.070 -6.312 4.393 1.00 98.25 104 ALA A C 1
ATOM 811 O O . ALA A 1 104 ? -11.431 -5.827 3.321 1.00 98.25 104 ALA A O 1
ATOM 812 N N . ALA A 1 105 ? -10.266 -7.369 4.461 1.00 98.25 105 ALA A N 1
ATOM 813 C CA . ALA A 1 105 ? -9.796 -8.117 3.297 1.00 98.25 105 ALA A CA 1
ATOM 814 C C . ALA A 1 105 ? -9.532 -9.583 3.664 1.00 98.25 105 ALA A C 1
ATOM 816 O O . ALA A 1 105 ? -9.307 -9.902 4.828 1.00 98.25 105 ALA A O 1
ATOM 817 N N . GLU A 1 106 ? -9.512 -10.486 2.682 1.00 97.56 106 GLU A N 1
ATOM 818 C CA . GLU A 1 106 ? -9.120 -11.886 2.927 1.00 97.56 106 GLU A CA 1
ATOM 819 C C . GLU A 1 106 ? -7.599 -12.060 3.016 1.00 97.56 106 GLU A C 1
ATOM 821 O O . GLU A 1 106 ? -7.117 -12.983 3.670 1.00 97.56 106 GLU A O 1
ATOM 826 N N . THR A 1 107 ? -6.835 -11.180 2.362 1.00 96.81 107 THR A N 1
ATOM 827 C CA . THR A 1 107 ? -5.376 -11.292 2.247 1.00 96.81 107 THR A CA 1
ATOM 828 C C . THR A 1 107 ? -4.678 -9.950 2.497 1.00 96.81 107 THR A C 1
ATOM 830 O O . THR A 1 107 ? -5.301 -8.889 2.372 1.00 96.81 107 THR A O 1
ATOM 833 N N . PRO A 1 108 ? -3.356 -9.966 2.760 1.00 97.31 108 PRO A N 1
ATOM 834 C CA . PRO A 1 108 ? -2.557 -8.744 2.823 1.00 97.31 108 PRO A CA 1
ATOM 835 C C . PRO A 1 108 ? -2.599 -7.895 1.541 1.00 97.31 108 PRO A C 1
ATOM 837 O O . PRO A 1 108 ? -2.558 -6.671 1.629 1.00 97.31 108 PRO A O 1
ATOM 840 N N . ALA A 1 109 ? -2.713 -8.507 0.355 1.00 96.62 109 ALA A N 1
ATOM 841 C CA . ALA A 1 109 ? -2.789 -7.765 -0.907 1.00 96.62 109 ALA A CA 1
ATOM 842 C C . ALA A 1 109 ? -4.092 -6.958 -1.006 1.00 96.62 109 ALA A C 1
ATOM 844 O O . ALA A 1 109 ? -4.058 -5.767 -1.312 1.00 96.62 109 ALA A O 1
ATOM 845 N N . GLY A 1 110 ? -5.228 -7.577 -0.661 1.00 97.88 110 GLY A N 1
ATOM 846 C CA . GLY A 1 110 ? -6.510 -6.875 -0.576 1.00 97.88 110 GLY A CA 1
ATOM 847 C C . GLY A 1 110 ? -6.473 -5.740 0.449 1.00 97.88 110 GLY A C 1
ATOM 848 O O . GLY A 1 110 ? -6.912 -4.630 0.153 1.00 97.88 110 GLY A O 1
ATOM 849 N N . ALA A 1 111 ? -5.864 -5.972 1.618 1.00 98.19 111 ALA A N 1
ATOM 850 C CA . ALA A 1 111 ? -5.695 -4.937 2.638 1.00 98.19 111 ALA A CA 1
ATOM 851 C C . ALA A 1 111 ? -4.877 -3.743 2.118 1.00 98.19 111 ALA A C 1
ATOM 853 O O . ALA A 1 111 ? -5.296 -2.601 2.295 1.00 98.19 111 ALA A O 1
ATOM 854 N N . LEU A 1 112 ? -3.765 -3.995 1.418 1.00 98.19 112 LEU A N 1
ATOM 855 C CA . LEU A 1 112 ? -2.932 -2.949 0.819 1.00 98.19 112 LEU A CA 1
ATOM 856 C C . LEU A 1 112 ? -3.705 -2.125 -0.220 1.00 98.19 112 LEU A C 1
ATOM 858 O O . LEU A 1 112 ? -3.637 -0.896 -0.214 1.00 98.19 112 LEU A O 1
ATOM 862 N N . TYR A 1 113 ? -4.477 -2.779 -1.090 1.00 98.12 113 TYR A N 1
ATOM 863 C CA . TYR A 1 113 ? -5.317 -2.079 -2.064 1.00 98.12 113 TYR A CA 1
ATOM 864 C C . TYR A 1 113 ? -6.409 -1.246 -1.387 1.00 98.12 113 TYR A C 1
ATOM 866 O O . TYR A 1 113 ? -6.632 -0.099 -1.778 1.00 98.12 113 TYR A O 1
ATOM 874 N N . GLY A 1 114 ? -7.024 -1.775 -0.327 1.00 97.88 114 GLY A N 1
ATOM 875 C CA . GLY A 1 114 ? -7.982 -1.039 0.493 1.00 97.88 114 GLY A CA 1
ATOM 876 C C . GLY A 1 114 ? -7.365 0.170 1.195 1.00 97.88 114 GLY A C 1
ATOM 877 O O . GLY A 1 114 ? -8.010 1.213 1.280 1.00 97.88 114 GLY A O 1
ATOM 878 N N . THR A 1 115 ? -6.106 0.082 1.633 1.00 97.06 115 THR A N 1
ATOM 879 C CA . THR A 1 115 ? -5.362 1.220 2.192 1.00 97.06 115 THR A CA 1
ATOM 880 C C . THR A 1 115 ? -5.191 2.332 1.166 1.00 97.06 115 THR A C 1
ATOM 882 O O . THR A 1 115 ? -5.556 3.472 1.455 1.00 97.06 115 THR A O 1
ATOM 885 N N . TYR A 1 116 ? -4.704 2.029 -0.040 1.00 96.88 116 TYR A N 1
ATOM 886 C CA . TYR A 1 116 ? -4.558 3.054 -1.080 1.00 96.88 116 TYR A CA 1
ATOM 887 C C . TYR A 1 116 ? -5.902 3.664 -1.492 1.00 96.88 116 TYR A C 1
ATOM 889 O O . TYR A 1 116 ? -5.986 4.878 -1.687 1.00 96.88 116 TYR A O 1
ATOM 897 N N . GLU A 1 117 ? -6.963 2.859 -1.581 1.00 96.62 117 GLU A N 1
ATOM 898 C CA . GLU A 1 117 ? -8.306 3.366 -1.870 1.00 96.62 117 GLU A CA 1
ATOM 899 C C . GLU A 1 117 ? -8.821 4.285 -0.757 1.00 96.62 117 GLU A C 1
ATOM 901 O O . GLU A 1 117 ? -9.330 5.365 -1.053 1.00 96.62 117 GLU A O 1
ATOM 906 N N . LEU A 1 118 ? -8.636 3.918 0.514 1.00 95.00 118 LEU A N 1
ATOM 907 C CA . LEU A 1 118 ? -9.028 4.763 1.640 1.00 95.00 118 LEU A CA 1
ATOM 908 C C . LEU A 1 118 ? -8.263 6.092 1.632 1.00 95.00 118 LEU A C 1
ATOM 910 O O . LEU A 1 118 ? -8.872 7.155 1.741 1.00 95.00 118 LEU A O 1
ATOM 914 N N . LEU A 1 119 ? -6.941 6.058 1.449 1.00 92.38 119 LEU A N 1
ATOM 915 C CA . LEU A 1 119 ? -6.126 7.273 1.357 1.00 92.38 119 LEU A CA 1
ATOM 916 C C . LEU A 1 119 ? -6.585 8.162 0.193 1.00 92.38 119 LEU A C 1
ATOM 918 O O . LEU A 1 119 ? -6.690 9.382 0.341 1.00 92.38 119 LEU A O 1
ATOM 922 N N . ARG A 1 120 ? -6.937 7.564 -0.951 1.00 91.81 120 ARG A N 1
ATOM 923 C CA . ARG A 1 120 ? -7.517 8.279 -2.094 1.00 91.81 120 ARG A CA 1
ATOM 924 C C . ARG A 1 120 ? -8.873 8.900 -1.751 1.00 91.81 120 ARG A C 1
ATOM 926 O O . ARG A 1 120 ? -9.097 10.067 -2.061 1.00 91.81 120 ARG A O 1
ATOM 933 N N . MET A 1 121 ? -9.769 8.154 -1.110 1.00 90.69 121 MET A N 1
ATOM 934 C CA . MET A 1 121 ? -11.088 8.625 -0.677 1.00 90.69 121 MET A CA 1
ATOM 935 C C . MET A 1 121 ? -10.991 9.829 0.262 1.00 90.69 121 MET A C 1
ATOM 937 O O . MET A 1 121 ? -11.692 10.821 0.061 1.00 90.69 121 MET A O 1
ATOM 941 N N . MET 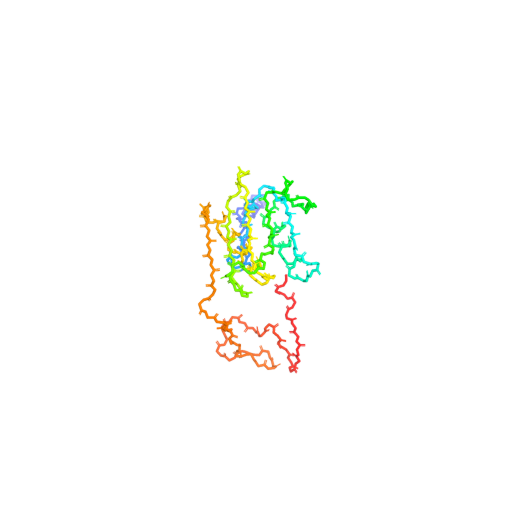A 1 122 ? -10.087 9.773 1.243 1.00 87.06 122 MET A N 1
ATOM 942 C CA . MET A 1 122 ? -9.867 10.862 2.196 1.00 87.06 122 MET A CA 1
ATOM 943 C C . MET A 1 122 ? -9.355 12.130 1.505 1.00 87.06 122 MET A C 1
ATOM 945 O O . MET A 1 122 ? -9.822 13.222 1.815 1.00 87.06 122 MET A O 1
ATOM 949 N N . ARG A 1 123 ? -8.467 11.994 0.511 1.00 85.88 123 ARG A N 1
ATOM 950 C CA . ARG A 1 123 ? -7.984 13.126 -0.302 1.00 85.88 123 ARG A CA 1
ATOM 951 C C . ARG A 1 123 ? -9.069 13.754 -1.172 1.00 85.88 123 ARG A C 1
ATOM 953 O O . ARG A 1 123 ? -9.015 14.946 -1.449 1.00 85.88 123 ARG A O 1
ATOM 960 N N . LEU A 1 124 ? -10.039 12.960 -1.614 1.00 86.56 124 LEU A N 1
ATOM 961 C CA . LEU A 1 124 ? -11.160 13.419 -2.437 1.00 86.56 124 LEU A CA 1
ATOM 962 C C . LEU A 1 124 ? -12.386 13.829 -1.605 1.00 86.56 124 LEU A C 1
ATOM 964 O O . LEU A 1 124 ? -13.446 14.056 -2.182 1.00 86.56 124 LEU A O 1
ATOM 968 N N . TYR A 1 125 ? -12.261 13.898 -0.273 1.00 80.12 125 TYR A N 1
ATOM 969 C CA . TYR A 1 125 ? -13.358 14.185 0.660 1.00 80.12 125 TYR A CA 1
ATOM 970 C C . TYR A 1 125 ? -14.589 13.280 0.454 1.00 80.12 125 TYR A C 1
ATOM 972 O O . TYR A 1 125 ? -15.732 13.712 0.595 1.00 80.12 125 TYR A O 1
ATOM 980 N N . ASN A 1 126 ? -14.357 12.007 0.119 1.00 80.00 126 ASN A N 1
ATOM 981 C CA . ASN A 1 126 ? -15.403 11.025 -0.156 1.00 80.00 126 ASN A CA 1
ATOM 982 C C . ASN A 1 126 ? -15.439 9.939 0.929 1.00 80.00 126 ASN A C 1
ATOM 984 O O . ASN A 1 126 ? -14.755 8.925 0.829 1.00 80.00 126 ASN A O 1
ATOM 988 N N . SER A 1 127 ? -16.244 10.143 1.970 1.00 73.31 127 SER A N 1
ATOM 989 C CA . SER A 1 127 ? -16.270 9.331 3.198 1.00 73.31 127 SER A CA 1
ATOM 990 C C . SER A 1 127 ? -17.329 8.215 3.211 1.00 73.31 127 SER A C 1
ATOM 992 O O . SER A 1 127 ? -17.948 7.945 4.240 1.00 73.31 127 SER A O 1
ATOM 994 N N . ARG A 1 128 ? -17.574 7.555 2.073 1.00 87.56 128 ARG A N 1
ATOM 995 C CA . ARG A 1 128 ? -18.620 6.519 1.964 1.00 87.56 128 ARG A CA 1
ATOM 996 C C . ARG A 1 128 ? -18.077 5.090 2.106 1.00 87.56 128 ARG A C 1
ATOM 998 O O . ARG A 1 128 ? -16.991 4.822 1.605 1.00 87.56 128 ARG A O 1
ATOM 1005 N N . PRO A 1 129 ? -18.835 4.149 2.695 1.00 93.56 129 PRO A N 1
ATOM 1006 C CA . PRO A 1 129 ? -18.499 2.730 2.625 1.00 93.56 129 PRO A CA 1
ATOM 1007 C C . PRO A 1 129 ? -18.355 2.244 1.176 1.00 93.56 129 PRO A C 1
ATOM 1009 O O . PRO A 1 129 ? -19.068 2.715 0.283 1.00 93.56 129 PRO A O 1
ATOM 1012 N N . LEU A 1 130 ? -17.442 1.303 0.943 1.00 96.12 130 LEU A N 1
ATOM 1013 C CA . LEU A 1 130 ? -17.131 0.793 -0.393 1.00 96.12 130 LEU A CA 1
ATOM 1014 C C . LEU A 1 130 ? -16.632 -0.649 -0.328 1.00 96.12 130 LEU A C 1
ATOM 1016 O O . LEU A 1 130 ? -15.713 -0.948 0.423 1.00 96.12 130 LEU A O 1
ATOM 1020 N N . THR A 1 131 ? -17.154 -1.515 -1.191 1.00 98.00 131 THR A N 1
ATOM 1021 C CA . THR A 1 131 ? -16.568 -2.832 -1.471 1.00 98.00 131 THR A CA 1
ATOM 1022 C C . THR A 1 131 ? -16.003 -2.828 -2.884 1.00 98.00 131 THR A C 1
ATOM 1024 O O . THR A 1 131 ? -16.677 -2.377 -3.811 1.00 98.00 131 THR A O 1
ATOM 1027 N N . SER A 1 132 ? -14.789 -3.342 -3.066 1.00 98.19 132 SER A N 1
ATOM 1028 C CA . SER A 1 132 ? -14.151 -3.431 -4.379 1.00 98.19 132 SER A CA 1
ATOM 1029 C C . SER A 1 132 ? -13.425 -4.757 -4.553 1.00 98.19 132 SER A C 1
ATOM 1031 O O . SER A 1 132 ? -12.800 -5.271 -3.625 1.00 98.19 132 SER A O 1
ATOM 1033 N N . LYS A 1 133 ? -13.515 -5.313 -5.762 1.00 98.19 133 LYS A N 1
ATOM 1034 C CA . LYS A 1 133 ? -12.798 -6.518 -6.187 1.00 98.19 133 LYS A CA 1
ATOM 1035 C C . LYS A 1 133 ? -12.261 -6.278 -7.595 1.00 98.19 133 LYS A C 1
ATOM 1037 O O . LYS A 1 133 ? -12.986 -5.704 -8.413 1.00 98.19 133 LYS A O 1
ATOM 1042 N N . PRO A 1 134 ? -11.028 -6.701 -7.912 1.00 97.44 134 PRO A N 1
ATOM 1043 C CA . PRO A 1 134 ? -10.527 -6.567 -9.268 1.00 97.44 134 PRO A CA 1
ATOM 1044 C C . PRO A 1 134 ? -11.337 -7.449 -10.222 1.00 97.44 134 PRO A C 1
ATOM 1046 O O . PRO A 1 134 ? -11.587 -8.619 -9.946 1.00 97.44 134 PRO A O 1
ATOM 1049 N N . ALA A 1 135 ? -11.718 -6.889 -11.370 1.00 97.25 135 ALA A N 1
ATOM 1050 C CA . ALA A 1 135 ? -12.403 -7.640 -12.423 1.00 97.25 135 ALA A CA 1
ATOM 1051 C C . ALA A 1 135 ? -11.463 -8.608 -13.163 1.00 97.25 135 ALA A C 1
ATOM 1053 O O . ALA A 1 135 ? -11.909 -9.610 -13.714 1.00 97.25 135 ALA A O 1
ATOM 1054 N N . PHE A 1 136 ? -10.161 -8.308 -13.168 1.00 96.81 136 PHE A N 1
ATOM 1055 C CA . PHE A 1 136 ? -9.139 -9.085 -13.860 1.00 96.81 136 PHE A CA 1
ATOM 1056 C C . PHE A 1 136 ? -8.065 -9.547 -12.883 1.00 96.81 136 PHE A C 1
ATOM 1058 O O . PHE A 1 136 ? -7.502 -8.740 -12.137 1.00 96.81 136 PHE A O 1
ATOM 1065 N N . GLN A 1 137 ? -7.752 -10.840 -12.945 1.00 95.31 137 GLN A N 1
ATOM 1066 C CA . GLN A 1 137 ? -6.723 -11.470 -12.118 1.00 95.31 137 GLN A CA 1
ATOM 1067 C C . GLN A 1 137 ? -5.308 -10.988 -12.473 1.00 95.31 137 GLN A C 1
ATOM 1069 O O . GLN A 1 137 ? -4.446 -10.916 -11.608 1.00 95.31 137 GLN A O 1
ATOM 1074 N N . VAL A 1 138 ? -5.064 -10.641 -13.740 1.00 96.19 138 VAL A N 1
ATOM 1075 C CA . VAL A 1 138 ? -3.745 -10.229 -14.233 1.00 96.19 138 VAL A CA 1
ATOM 1076 C C . VAL A 1 138 ? -3.796 -8.770 -14.683 1.00 96.19 138 VAL A C 1
ATOM 1078 O O . VAL A 1 138 ? -4.557 -8.420 -15.582 1.00 96.19 138 VAL A O 1
ATOM 1081 N N . ARG A 1 139 ? -2.985 -7.916 -14.046 1.00 96.94 139 ARG A N 1
ATOM 1082 C CA . ARG A 1 139 ? -2.890 -6.465 -14.292 1.00 96.94 139 ARG A CA 1
ATOM 1083 C C . ARG A 1 139 ? -1.416 -6.083 -14.441 1.00 96.94 139 ARG A C 1
ATOM 1085 O O . ARG A 1 139 ? -0.771 -5.694 -13.474 1.00 96.94 139 ARG A O 1
ATOM 1092 N N . ILE A 1 140 ? -0.867 -6.296 -15.633 1.00 95.62 140 ILE A N 1
ATOM 1093 C CA . ILE A 1 140 ? 0.574 -6.182 -15.902 1.00 95.62 140 ILE A CA 1
ATOM 1094 C C . ILE A 1 140 ? 0.879 -4.869 -16.622 1.00 95.62 140 ILE A C 1
ATOM 1096 O O . ILE A 1 140 ? 0.145 -4.460 -17.521 1.00 95.62 140 ILE A O 1
ATOM 1100 N N . LEU A 1 141 ? 1.996 -4.247 -16.249 1.00 95.88 141 LEU A N 1
ATOM 1101 C CA . LEU A 1 141 ? 2.644 -3.193 -17.021 1.00 95.88 141 LEU A CA 1
ATOM 1102 C C . LEU A 1 141 ? 3.843 -3.783 -17.763 1.00 95.88 141 LEU A C 1
ATOM 1104 O O . LEU A 1 141 ? 4.610 -4.556 -17.191 1.00 95.88 141 LEU A O 1
ATOM 1108 N N . ASN A 1 142 ? 4.002 -3.406 -19.029 1.00 95.38 142 ASN A N 1
ATOM 1109 C CA . ASN A 1 142 ? 5.140 -3.817 -19.842 1.00 95.38 142 ASN A CA 1
ATOM 1110 C C . ASN A 1 142 ? 6.180 -2.701 -19.894 1.00 95.38 142 ASN A C 1
ATOM 1112 O O . ASN A 1 142 ? 5.839 -1.529 -20.044 1.00 95.38 142 ASN A O 1
ATOM 1116 N N . HIS A 1 143 ? 7.442 -3.103 -19.823 1.00 95.31 143 HIS A N 1
ATOM 1117 C CA . HIS A 1 143 ? 8.607 -2.238 -19.929 1.00 95.31 143 HIS A CA 1
ATOM 1118 C C . HIS A 1 143 ? 9.401 -2.636 -21.170 1.00 95.31 143 HIS A C 1
ATOM 1120 O O . HIS A 1 143 ? 9.679 -3.817 -21.370 1.00 95.31 143 HIS A O 1
ATOM 1126 N N . TRP A 1 144 ? 9.741 -1.662 -22.013 1.00 97.06 144 TRP A N 1
ATOM 1127 C CA . TRP A 1 144 ? 10.573 -1.861 -23.208 1.00 97.06 144 TRP A CA 1
ATOM 1128 C C . TRP A 1 144 ? 12.006 -1.390 -22.940 1.00 97.06 144 TRP A C 1
ATOM 1130 O O . TRP A 1 144 ? 12.623 -0.681 -23.731 1.00 97.06 144 TRP A O 1
ATOM 1140 N N . ASP A 1 145 ? 12.503 -1.739 -21.758 1.00 96.94 145 ASP A N 1
ATOM 1141 C CA . ASP A 1 145 ? 13.812 -1.351 -21.258 1.00 96.94 145 ASP A CA 1
ATOM 1142 C C . ASP A 1 145 ? 14.889 -2.301 -21.797 1.00 96.94 145 ASP A C 1
ATOM 1144 O O . ASP A 1 145 ? 14.755 -3.524 -21.727 1.00 96.94 145 ASP A O 1
ATOM 1148 N N . ASN A 1 146 ? 15.987 -1.734 -22.290 1.00 96.75 146 ASN A N 1
ATOM 1149 C CA . ASN A 1 146 ? 17.147 -2.478 -22.763 1.00 96.75 146 ASN A CA 1
ATOM 1150 C C . ASN A 1 146 ? 18.226 -2.567 -21.668 1.00 96.75 146 ASN A C 1
ATOM 1152 O O . ASN A 1 146 ? 18.374 -1.635 -20.871 1.00 96.75 146 ASN A O 1
ATOM 1156 N N . PRO A 1 147 ? 19.064 -3.625 -21.656 1.00 95.56 147 PRO A N 1
ATOM 1157 C CA . PRO A 1 147 ? 20.152 -3.764 -20.682 1.00 95.56 147 PRO A CA 1
ATOM 1158 C C . PRO A 1 147 ? 21.189 -2.628 -20.700 1.00 95.56 147 PRO A C 1
ATOM 1160 O O . PRO A 1 147 ? 21.865 -2.395 -19.699 1.00 95.56 147 PRO A O 1
ATOM 1163 N N . ASP A 1 148 ? 21.331 -1.905 -21.813 1.00 94.81 148 ASP A N 1
ATOM 1164 C CA . ASP A 1 148 ? 22.203 -0.725 -21.916 1.00 94.81 148 ASP A CA 1
ATOM 1165 C C . ASP A 1 148 ? 21.617 0.530 -21.229 1.00 94.81 148 ASP A C 1
ATOM 1167 O O . ASP A 1 148 ? 22.270 1.573 -21.159 1.00 94.81 148 ASP A O 1
ATOM 1171 N N . GLY A 1 149 ? 20.395 0.436 -20.694 1.00 94.69 149 GLY A N 1
ATOM 1172 C CA . GLY A 1 149 ? 19.669 1.506 -20.014 1.00 94.69 149 GLY A CA 1
ATOM 1173 C C . GLY A 1 149 ? 18.833 2.394 -20.941 1.00 94.69 149 GLY A C 1
ATOM 1174 O O . GLY A 1 149 ? 18.169 3.321 -20.465 1.00 94.69 149 GLY A O 1
ATOM 1175 N N . SER A 1 150 ? 18.849 2.160 -22.257 1.00 96.06 150 SER A N 1
ATOM 1176 C CA . SER A 1 150 ? 17.887 2.770 -23.182 1.00 96.06 150 SER A CA 1
ATOM 1177 C C . SER A 1 150 ? 16.494 2.148 -23.024 1.00 96.06 150 SER A C 1
ATOM 1179 O O . SER A 1 150 ? 16.348 1.059 -22.479 1.00 96.06 150 SER A O 1
ATOM 1181 N N . VAL A 1 151 ? 15.455 2.853 -23.476 1.00 97.69 151 VAL A N 1
ATOM 1182 C CA . VAL A 1 151 ? 14.074 2.351 -23.472 1.00 97.69 151 VAL A CA 1
ATOM 1183 C C . VAL A 1 151 ? 13.512 2.531 -24.875 1.00 97.69 151 VAL A C 1
ATOM 1185 O O . VAL A 1 151 ? 13.486 3.652 -25.397 1.00 97.69 151 VAL A O 1
ATOM 1188 N N . GLU A 1 152 ? 13.079 1.446 -25.512 1.00 97.81 152 GLU A N 1
ATOM 1189 C CA . GLU A 1 152 ? 12.449 1.526 -26.823 1.00 97.81 152 GLU A CA 1
ATOM 1190 C C . GLU A 1 152 ? 11.107 2.252 -26.696 1.00 97.81 152 GLU A C 1
ATOM 1192 O O . GLU A 1 152 ? 10.276 1.923 -25.853 1.00 97.81 152 GLU A O 1
ATOM 1197 N N . ARG A 1 153 ? 10.907 3.287 -27.520 1.00 97.00 153 ARG A N 1
ATOM 1198 C CA . ARG A 1 153 ? 9.763 4.214 -27.404 1.00 97.00 153 ARG A CA 1
ATOM 1199 C C . ARG A 1 153 ? 9.656 4.879 -26.021 1.00 97.00 153 ARG A C 1
ATOM 1201 O O . ARG A 1 153 ? 8.578 5.300 -25.615 1.00 97.00 153 ARG A O 1
ATOM 1208 N N . GLY A 1 154 ? 10.777 5.009 -25.311 1.00 96.31 154 GLY A N 1
ATOM 1209 C CA . GLY A 1 154 ? 10.845 5.708 -24.035 1.00 96.31 154 GLY A CA 1
ATOM 1210 C C . GLY A 1 154 ? 10.982 7.217 -24.207 1.00 96.31 154 GLY A C 1
ATOM 1211 O O . GLY A 1 154 ? 11.961 7.698 -24.773 1.00 96.31 154 GLY A O 1
ATOM 1212 N N . TYR A 1 155 ? 10.025 7.968 -23.662 1.00 96.00 155 TYR A N 1
ATOM 1213 C CA . TYR A 1 155 ? 10.026 9.440 -23.671 1.00 96.00 155 TYR A CA 1
ATOM 1214 C C . TYR A 1 155 ? 10.230 10.057 -22.275 1.00 96.00 155 TYR A C 1
ATOM 1216 O O . TYR A 1 155 ? 10.189 11.274 -22.129 1.00 96.00 155 TYR A O 1
ATOM 1224 N N . ALA A 1 156 ? 10.452 9.225 -21.251 1.00 93.12 156 ALA A N 1
ATOM 1225 C CA . ALA A 1 156 ? 10.516 9.624 -19.840 1.00 93.12 156 ALA A CA 1
ATOM 1226 C C . ALA A 1 156 ? 11.916 9.453 -19.212 1.00 93.12 156 ALA A C 1
ATOM 1228 O O . ALA A 1 156 ? 12.056 9.383 -17.993 1.00 93.12 156 ALA A O 1
ATOM 1229 N N . GLY A 1 157 ? 12.963 9.384 -20.039 1.00 92.00 157 GLY A N 1
ATOM 1230 C CA . GLY A 1 157 ? 14.345 9.194 -19.593 1.00 92.00 157 GLY A CA 1
ATOM 1231 C C . GLY A 1 157 ? 14.852 7.759 -19.752 1.00 92.00 157 GLY A C 1
ATOM 1232 O O . GLY A 1 157 ? 14.394 7.017 -20.620 1.00 92.00 157 GLY A O 1
ATOM 1233 N N . LYS A 1 158 ? 15.873 7.409 -18.962 1.00 93.75 158 LYS A N 1
ATOM 1234 C CA . LYS A 1 158 ? 16.550 6.102 -18.983 1.00 93.75 158 LYS A CA 1
ATOM 1235 C C . LYS A 1 158 ? 15.821 5.072 -18.125 1.00 93.75 158 LYS A C 1
ATOM 1237 O O . LYS A 1 158 ? 15.051 5.450 -17.241 1.00 93.75 158 LYS A O 1
ATOM 1242 N N . SER A 1 159 ? 16.136 3.799 -18.365 1.00 94.12 159 SER A N 1
ATOM 1243 C CA . SER A 1 159 ? 15.643 2.676 -17.568 1.00 94.12 159 SER A CA 1
ATOM 1244 C C . SER A 1 159 ? 15.833 2.918 -16.070 1.00 94.12 159 SER A C 1
ATOM 1246 O O . SER A 1 159 ? 16.849 3.469 -15.639 1.00 94.12 159 SER A O 1
ATOM 1248 N N . ILE A 1 160 ? 14.851 2.488 -15.279 1.00 93.81 160 ILE A N 1
ATOM 1249 C CA . ILE A 1 160 ? 14.930 2.495 -13.811 1.00 93.81 160 ILE A CA 1
ATOM 1250 C C . ILE A 1 160 ? 15.581 1.215 -13.260 1.00 93.81 160 ILE A C 1
ATOM 1252 O O . ILE A 1 160 ? 15.867 1.142 -12.068 1.00 93.81 160 ILE A O 1
ATOM 1256 N N . TRP A 1 161 ? 15.829 0.227 -14.129 1.00 93.69 161 TRP A N 1
ATOM 1257 C CA . TRP A 1 161 ? 16.303 -1.115 -13.782 1.00 93.69 161 TRP A CA 1
ATOM 1258 C C . TRP A 1 161 ? 17.726 -1.403 -14.267 1.00 93.69 161 TRP A C 1
ATOM 1260 O O . TRP A 1 161 ? 18.455 -2.141 -13.603 1.00 93.69 161 TRP A O 1
ATOM 1270 N N . PHE A 1 162 ? 18.106 -0.882 -15.439 1.00 95.06 162 PHE A N 1
ATOM 1271 C CA . PHE A 1 162 ? 19.325 -1.281 -16.144 1.00 95.06 162 PHE A CA 1
ATOM 1272 C C . PHE A 1 162 ? 20.255 -0.113 -16.454 1.00 95.06 162 PHE A C 1
ATOM 1274 O O . PHE A 1 162 ? 19.821 0.990 -16.794 1.00 95.06 162 PHE A O 1
ATOM 1281 N N . LYS A 1 163 ? 21.559 -0.396 -16.413 1.00 93.88 163 LYS A N 1
ATOM 1282 C CA . LYS A 1 163 ? 22.614 0.506 -16.874 1.00 93.88 163 LYS A CA 1
ATOM 1283 C C . LYS A 1 163 ? 23.862 -0.287 -17.262 1.00 93.88 163 LYS A C 1
ATOM 1285 O O . LYS A 1 163 ? 24.289 -1.162 -16.510 1.00 93.88 163 LYS A O 1
ATOM 1290 N N . ASP A 1 164 ? 24.460 0.034 -18.410 1.00 93.75 164 ASP A N 1
ATOM 1291 C CA . ASP A 1 164 ? 25.737 -0.536 -18.879 1.00 93.75 164 ASP A CA 1
ATOM 1292 C C . ASP A 1 164 ? 25.768 -2.083 -18.890 1.00 93.75 164 ASP A C 1
ATOM 1294 O O . ASP A 1 164 ? 26.758 -2.715 -18.513 1.00 93.75 164 ASP A O 1
ATOM 1298 N N . GLY A 1 165 ? 24.657 -2.711 -19.286 1.00 93.00 165 GLY A N 1
ATOM 1299 C CA . GLY A 1 165 ? 24.516 -4.168 -19.369 1.00 93.00 165 GLY A CA 1
ATOM 1300 C C . GLY A 1 165 ? 24.291 -4.865 -18.025 1.00 93.00 165 GLY A C 1
ATOM 1301 O O . GLY A 1 165 ? 24.386 -6.090 -17.955 1.00 93.00 165 GLY A O 1
ATOM 1302 N N . LYS A 1 166 ? 24.018 -4.118 -16.948 1.00 92.94 166 LYS A N 1
ATOM 1303 C CA . LYS A 1 166 ? 23.830 -4.648 -15.591 1.00 92.94 166 LYS A CA 1
ATOM 1304 C C . LYS A 1 166 ? 22.512 -4.179 -14.989 1.00 92.94 166 LYS A C 1
ATOM 1306 O O . LYS A 1 166 ? 22.024 -3.095 -15.305 1.00 92.94 166 LYS A O 1
ATOM 1311 N N . ILE A 1 167 ? 21.975 -4.983 -14.071 1.00 93.50 167 ILE A N 1
ATOM 1312 C CA . ILE A 1 167 ? 20.904 -4.539 -13.173 1.00 93.50 167 ILE A CA 1
ATOM 1313 C C . ILE A 1 167 ? 21.501 -3.474 -12.251 1.00 93.50 167 ILE A C 1
ATOM 1315 O O . ILE A 1 167 ? 22.464 -3.734 -11.529 1.00 93.50 167 ILE A O 1
ATOM 1319 N N . ASN A 1 168 ? 20.952 -2.269 -12.319 1.00 90.69 168 ASN A N 1
ATOM 1320 C CA . ASN A 1 168 ? 21.352 -1.115 -11.534 1.00 90.69 168 ASN A CA 1
ATOM 1321 C C . ASN A 1 168 ? 20.115 -0.235 -11.324 1.00 90.69 168 ASN A C 1
ATOM 1323 O O . ASN A 1 168 ? 19.724 0.520 -12.216 1.00 90.69 168 ASN A O 1
ATOM 1327 N N . PHE A 1 169 ? 19.485 -0.383 -10.158 1.00 88.00 169 PHE A N 1
ATOM 1328 C CA . PHE A 1 169 ? 18.313 0.404 -9.794 1.00 88.00 169 PHE A CA 1
ATOM 1329 C C . PHE A 1 169 ? 18.710 1.871 -9.631 1.00 88.00 169 PHE A C 1
ATOM 1331 O O . PHE A 1 169 ? 19.662 2.191 -8.916 1.00 88.00 169 PHE A O 1
ATOM 1338 N N . ARG A 1 170 ? 17.988 2.769 -10.304 1.00 82.00 170 ARG A N 1
ATOM 1339 C CA . ARG A 1 170 ? 18.252 4.209 -10.208 1.00 82.00 170 ARG A CA 1
ATOM 1340 C C . ARG A 1 170 ? 18.021 4.712 -8.784 1.00 82.00 170 ARG A C 1
ATOM 1342 O O . ARG A 1 170 ? 16.929 4.573 -8.250 1.00 82.00 170 ARG A O 1
ATOM 1349 N N . SER A 1 171 ? 19.047 5.334 -8.207 1.00 76.81 171 SER A N 1
ATOM 1350 C CA . SER A 1 171 ? 19.032 5.863 -6.838 1.00 76.81 171 SER A CA 1
ATOM 1351 C C . SER A 1 171 ? 18.449 7.272 -6.719 1.00 76.81 171 SER A C 1
ATOM 1353 O O . SER A 1 171 ? 18.307 7.782 -5.620 1.00 76.81 171 SER A O 1
ATOM 1355 N N . ASP A 1 172 ? 18.172 7.941 -7.837 1.00 74.88 172 ASP A N 1
ATOM 1356 C CA . ASP A 1 172 ? 17.616 9.297 -7.879 1.00 74.88 172 ASP A CA 1
ATOM 1357 C C . ASP A 1 172 ? 16.079 9.316 -7.966 1.00 74.88 172 ASP A C 1
ATOM 1359 O O . ASP A 1 172 ? 15.489 10.326 -8.343 1.00 74.88 172 ASP A O 1
ATOM 1363 N N . ILE A 1 173 ? 15.447 8.180 -7.655 1.00 66.38 173 ILE A N 1
ATOM 1364 C CA . ILE A 1 173 ? 13.990 7.972 -7.630 1.00 66.38 173 ILE A CA 1
ATOM 1365 C C . ILE A 1 173 ? 13.473 7.831 -6.177 1.00 66.38 173 ILE A C 1
ATOM 1367 O O . ILE A 1 173 ? 12.265 7.745 -5.971 1.00 66.38 173 ILE A O 1
ATOM 1371 N N . GLU A 1 174 ? 14.365 7.844 -5.177 1.00 49.72 174 GLU A N 1
ATOM 1372 C CA . GLU A 1 174 ? 14.028 7.795 -3.740 1.00 49.72 174 GLU A CA 1
ATOM 1373 C C . GLU A 1 174 ? 13.962 9.181 -3.084 1.00 49.72 174 GLU A C 1
ATOM 1375 O O . GLU A 1 174 ? 14.845 10.025 -3.369 1.00 49.72 174 GLU A O 1
#

Sequence (174 aa):
MKKRGLILIIMMAMIMPLISSAQTDQLWLRCPHKTIESVTLYSQMPESATDKVIEAEFAAAATNFKKVKKPKDANFQIRLEPNSNLGAEGFEIKVNSNQGYTIAAETPAGALYGTYELLRMMRLYNSRPLTSKPAFQVRILNHWDNPDGSVERGYAGKSIWFKDGKINFRSDIE

pLDDT: mean 86.05, std 16.21, range [45.44, 98.56]